Protein AF-A0A1E5A269-F1 (afdb_monomer_lite)

pLDDT: mean 88.71, std 6.33, range [57.53, 96.75]

Sequence (134 aa):
MNDFEILENQARDLFKSLPELEFKTIAVFTLIIGWLLTAEQAQNFIRDNSGISISGTVLMLALLAIFQSLFLKAHYKRLTAVRIALEELAEANGRSVEIARTYELNCFLPIAYACINVLFCIAIVALVVLIGNG

Foldseek 3Di:
DDVLVVLLVVLVVLLVCPVVVLVVLLVVLVVLLVCLVPPPVNLVVLQVVVVCQLVVLVVVLVVVVVVVVVVVVVSVVVSVVSLVVSLVVCVVVVHDNVSSVVSDDDPVVVVVSVVSSVVSSVSSSVSSNVSNVD

Structure (mmCIF, N/CA/C/O backbone):
data_AF-A0A1E5A269-F1
#
_entry.id   AF-A0A1E5A269-F1
#
loop_
_atom_site.group_PDB
_atom_site.id
_atom_site.type_symbol
_atom_site.label_atom_id
_atom_site.label_alt_id
_atom_site.label_comp_id
_atom_site.label_asym_id
_atom_site.label_entity_id
_atom_site.label_seq_id
_atom_site.pdbx_PDB_ins_code
_atom_site.Cartn_x
_atom_site.Cartn_y
_atom_site.Cartn_z
_atom_site.occupancy
_atom_site.B_iso_or_equiv
_atom_site.auth_seq_id
_atom_site.auth_comp_id
_atom_site.auth_asym_id
_atom_site.auth_atom_id
_atom_site.pdbx_PDB_model_num
ATOM 1 N N . MET A 1 1 ? -29.730 5.988 19.414 1.00 57.53 1 MET A N 1
ATOM 2 C CA . MET A 1 1 ? -28.546 5.207 19.005 1.00 57.53 1 MET A CA 1
ATOM 3 C C . MET A 1 1 ? -27.580 5.265 20.165 1.00 57.53 1 MET A C 1
ATOM 5 O O . MET A 1 1 ? -27.375 6.360 20.670 1.00 57.53 1 MET A O 1
ATOM 9 N N . ASN A 1 2 ? -27.121 4.121 20.666 1.00 84.19 2 ASN A N 1
ATOM 10 C CA . ASN A 1 2 ? -26.229 4.074 21.827 1.00 84.19 2 ASN A CA 1
ATOM 11 C C . ASN A 1 2 ? -24.815 4.488 21.372 1.00 84.19 2 ASN A C 1
ATOM 13 O O . ASN A 1 2 ? -24.384 4.029 20.316 1.00 84.19 2 ASN A O 1
ATOM 17 N N . ASP A 1 3 ? -24.096 5.334 22.118 1.00 85.44 3 ASP A N 1
ATOM 18 C CA . ASP A 1 3 ? -22.744 5.808 21.752 1.00 85.44 3 ASP A CA 1
ATOM 19 C C . ASP A 1 3 ? -21.777 4.648 21.457 1.00 85.44 3 ASP A C 1
ATOM 21 O O . ASP A 1 3 ? -20.903 4.743 20.593 1.00 85.44 3 ASP A O 1
ATOM 25 N N . PHE A 1 4 ? -22.019 3.500 22.096 1.00 86.38 4 PHE A N 1
ATOM 26 C CA . PHE A 1 4 ? -21.353 2.234 21.808 1.00 86.38 4 PHE A CA 1
ATOM 27 C C . PHE A 1 4 ? -21.500 1.790 20.344 1.00 86.38 4 PHE A C 1
ATOM 29 O O . PHE A 1 4 ? -20.514 1.447 19.700 1.00 86.38 4 PHE A O 1
ATOM 36 N N . GLU A 1 5 ? -22.719 1.803 19.798 1.00 87.06 5 GLU A N 1
ATOM 37 C CA . GLU A 1 5 ? -23.000 1.359 18.423 1.00 87.06 5 GLU A CA 1
ATOM 38 C C . GLU A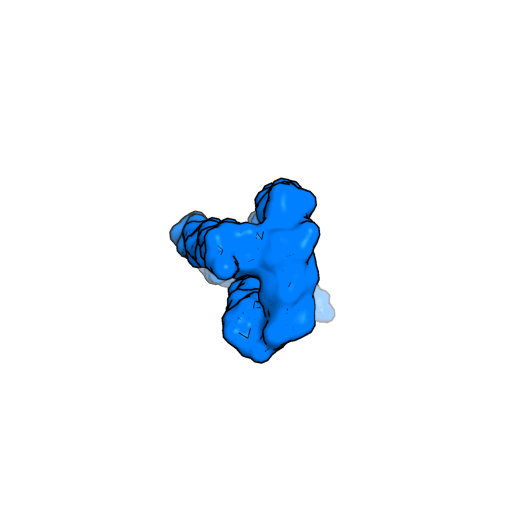 1 5 ? -22.348 2.287 17.394 1.00 87.06 5 GLU A C 1
ATOM 40 O O . GLU A 1 5 ? -21.913 1.841 16.333 1.00 87.06 5 GLU A O 1
ATOM 45 N N . ILE A 1 6 ? -22.260 3.585 17.705 1.00 89.12 6 ILE A N 1
ATOM 46 C CA . ILE A 1 6 ? -21.586 4.567 16.849 1.00 89.12 6 ILE A CA 1
ATOM 47 C C . ILE A 1 6 ? -20.093 4.244 16.768 1.00 89.12 6 ILE A C 1
ATOM 49 O O . ILE A 1 6 ? -19.550 4.144 15.667 1.00 89.12 6 ILE A O 1
ATOM 53 N N . LEU A 1 7 ? -19.441 4.054 17.917 1.00 88.56 7 LEU A N 1
ATOM 54 C CA . LEU A 1 7 ? -18.014 3.730 17.984 1.00 88.56 7 LEU A CA 1
ATOM 55 C C . LEU A 1 7 ? -17.702 2.364 17.369 1.00 88.56 7 LEU A C 1
ATOM 57 O O . LEU A 1 7 ? -16.711 2.230 16.653 1.00 88.56 7 LEU A O 1
ATOM 61 N N . GLU A 1 8 ? -18.560 1.367 17.584 1.00 89.62 8 GLU A N 1
ATOM 62 C CA . GLU A 1 8 ? -18.393 0.042 16.991 1.00 89.62 8 GLU A CA 1
ATOM 63 C C . GLU A 1 8 ? -18.476 0.097 15.457 1.00 89.62 8 GLU A C 1
ATOM 65 O O . GLU A 1 8 ? -17.623 -0.468 14.770 1.00 89.62 8 GLU A O 1
ATOM 70 N N . ASN A 1 9 ? -19.457 0.820 14.906 1.00 91.44 9 ASN A N 1
ATOM 71 C CA . ASN A 1 9 ? -19.570 1.006 13.459 1.00 91.44 9 ASN A CA 1
ATOM 72 C C . ASN A 1 9 ? -18.348 1.743 12.891 1.00 91.44 9 ASN A C 1
ATOM 74 O O . ASN A 1 9 ? -17.791 1.315 11.881 1.00 91.44 9 ASN A O 1
ATOM 78 N N . GLN A 1 10 ? -17.859 2.783 13.574 1.00 91.00 10 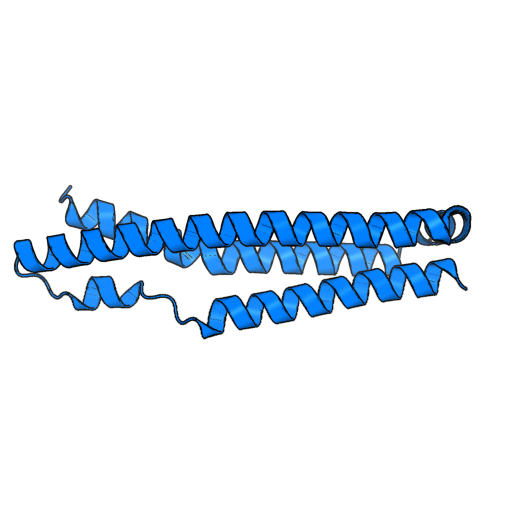GLN A N 1
ATOM 79 C CA . GLN A 1 10 ? -16.641 3.486 13.161 1.00 91.00 10 GLN A CA 1
ATOM 80 C C . GLN A 1 10 ? -15.402 2.579 13.180 1.00 91.00 10 GLN A C 1
ATOM 82 O O . GLN A 1 10 ? -14.612 2.606 12.234 1.00 91.00 10 GLN A O 1
ATOM 87 N N . ALA A 1 11 ? -15.224 1.767 14.227 1.00 89.12 11 ALA A N 1
ATOM 88 C CA . ALA A 1 11 ? -14.118 0.813 14.320 1.00 89.12 11 ALA A CA 1
ATOM 89 C C . ALA A 1 11 ? -14.177 -0.211 13.180 1.00 89.12 11 ALA A C 1
ATOM 91 O O . ALA A 1 11 ? -13.169 -0.487 12.527 1.00 89.12 11 ALA A O 1
ATOM 92 N N . ARG A 1 12 ? -15.377 -0.722 12.892 1.00 90.69 12 ARG A N 1
ATOM 93 C CA . ARG A 1 12 ? -15.634 -1.684 11.820 1.00 90.69 12 ARG A CA 1
ATOM 94 C C . ARG A 1 12 ? -15.317 -1.122 10.440 1.00 90.69 12 ARG A C 1
ATOM 96 O O . ARG A 1 12 ? -14.663 -1.807 9.654 1.00 90.69 12 ARG A O 1
ATOM 103 N N . ASP A 1 13 ? -15.739 0.103 10.151 1.00 90.38 13 ASP A N 1
ATOM 104 C CA . ASP A 1 13 ? -15.485 0.756 8.864 1.00 90.38 13 ASP A CA 1
ATOM 105 C C . ASP A 1 13 ? -13.987 1.041 8.667 1.00 90.38 13 ASP A C 1
ATOM 107 O O . ASP A 1 13 ? -13.417 0.782 7.601 1.00 90.38 13 ASP A O 1
ATOM 111 N N . LEU A 1 14 ? -13.305 1.500 9.721 1.00 87.50 14 LEU A N 1
ATOM 112 C CA . LEU A 1 14 ? -11.853 1.695 9.704 1.00 87.50 14 LEU A CA 1
ATOM 113 C C . LEU A 1 14 ? -11.095 0.369 9.542 1.00 87.50 14 LEU A C 1
ATOM 115 O O . LEU A 1 14 ? -10.118 0.307 8.800 1.00 87.50 14 LEU A O 1
ATOM 119 N N . PHE A 1 15 ? -11.543 -0.706 10.185 1.00 86.69 15 PHE A N 1
ATOM 120 C CA . PHE A 1 15 ? -10.904 -2.014 10.058 1.00 86.69 15 PHE A CA 1
ATOM 121 C C . PHE A 1 15 ? -11.089 -2.610 8.652 1.00 86.69 15 PHE A C 1
ATOM 123 O O . PHE A 1 15 ? -10.132 -3.094 8.050 1.00 86.69 15 PHE A O 1
ATOM 130 N N . LYS A 1 16 ? -12.299 -2.519 8.082 1.00 86.75 16 LYS A N 1
ATOM 131 C CA . LYS A 1 16 ? -12.616 -3.050 6.743 1.00 86.75 16 LYS A CA 1
ATOM 132 C C . LYS A 1 16 ? -11.985 -2.272 5.591 1.00 86.75 16 LYS A C 1
ATOM 134 O O . LYS A 1 16 ? -11.708 -2.863 4.552 1.00 86.75 16 LYS A O 1
ATOM 139 N N . SER A 1 17 ? -11.761 -0.972 5.755 1.00 84.56 17 SER A N 1
ATOM 140 C CA . SER A 1 17 ? -11.154 -0.140 4.707 1.00 84.56 17 SER A CA 1
ATOM 141 C C . SER A 1 17 ? -9.663 -0.426 4.495 1.00 84.56 17 SER A C 1
ATOM 143 O O . SER A 1 17 ? -9.130 -0.122 3.430 1.00 84.56 17 SER A O 1
ATOM 145 N N . LEU A 1 18 ? -8.987 -1.049 5.465 1.00 78.44 18 LEU A N 1
ATOM 146 C CA . LEU A 1 18 ? -7.540 -1.259 5.431 1.00 78.44 18 LEU A CA 1
ATOM 147 C C . LEU A 1 18 ? -7.098 -2.236 4.319 1.00 78.44 18 LEU A C 1
ATOM 149 O O . LEU A 1 18 ? -6.257 -1.842 3.511 1.00 78.44 18 LEU A O 1
ATOM 153 N N . PRO A 1 19 ? -7.697 -3.437 4.164 1.00 76.38 19 PRO A N 1
ATOM 154 C CA . PRO A 1 19 ? -7.445 -4.280 2.995 1.00 76.38 19 PRO A CA 1
ATOM 155 C C . PRO A 1 19 ? -7.807 -3.592 1.675 1.00 76.38 19 PRO A C 1
ATOM 157 O O . PRO A 1 19 ? -7.089 -3.735 0.692 1.00 76.38 19 PRO A O 1
ATOM 160 N N . GLU A 1 20 ? -8.908 -2.838 1.633 1.00 78.44 20 GLU A N 1
ATOM 161 C CA . GLU A 1 20 ? -9.384 -2.193 0.404 1.00 78.44 20 GLU A CA 1
ATOM 162 C C . GLU A 1 20 ? -8.382 -1.157 -0.131 1.00 78.44 20 GLU A C 1
ATOM 164 O O . GLU A 1 20 ? -8.142 -1.078 -1.337 1.00 78.44 20 GLU A O 1
ATOM 169 N N . LEU A 1 21 ? -7.761 -0.388 0.765 1.00 72.75 21 LEU A N 1
ATOM 170 C CA . LEU A 1 21 ? -6.702 0.568 0.441 1.00 72.75 21 LEU A CA 1
ATOM 171 C C . LEU A 1 21 ? -5.457 -0.112 -0.147 1.00 72.75 21 LEU A C 1
ATOM 173 O O . LEU A 1 21 ? -4.914 0.347 -1.156 1.00 72.75 21 LEU A O 1
ATOM 177 N N . GLU A 1 22 ? -5.036 -1.226 0.445 1.00 76.69 22 GLU A N 1
ATOM 178 C CA . GLU A 1 22 ? -3.869 -1.981 -0.018 1.00 76.69 22 GLU A CA 1
ATOM 179 C C . GLU A 1 22 ? -4.141 -2.684 -1.356 1.00 76.69 22 GLU A C 1
ATOM 181 O O . GLU A 1 22 ? -3.340 -2.596 -2.289 1.00 76.69 22 GLU A O 1
ATOM 186 N N . PHE A 1 23 ? -5.321 -3.290 -1.522 1.00 81.62 23 PHE A N 1
ATOM 187 C CA . PHE A 1 23 ? -5.722 -3.919 -2.784 1.00 81.62 23 PHE A CA 1
ATOM 188 C C . PHE A 1 23 ? -5.815 -2.921 -3.941 1.00 81.62 23 PHE A C 1
ATOM 190 O O . PHE A 1 23 ? -5.410 -3.249 -5.058 1.00 81.62 23 PHE A O 1
ATOM 197 N N . LYS A 1 24 ? -6.301 -1.695 -3.699 1.00 85.62 24 LYS A N 1
ATOM 198 C CA . LYS A 1 24 ? -6.333 -0.638 -4.724 1.00 85.62 24 LYS A CA 1
ATOM 199 C C . LYS A 1 24 ? -4.934 -0.309 -5.239 1.00 85.62 24 LYS A C 1
ATOM 201 O O . LYS A 1 24 ? -4.751 -0.176 -6.446 1.00 85.62 24 LYS A O 1
ATOM 206 N N . THR A 1 25 ? -3.951 -0.232 -4.346 1.00 87.31 25 THR A N 1
ATOM 207 C CA . THR A 1 25 ? -2.550 0.017 -4.717 1.00 87.31 25 THR A CA 1
ATOM 208 C C . THR A 1 25 ? -2.013 -1.093 -5.619 1.00 87.31 25 THR A C 1
ATOM 210 O O . THR A 1 25 ? -1.505 -0.818 -6.707 1.00 87.31 25 THR A O 1
ATOM 213 N N . ILE A 1 26 ? -2.185 -2.351 -5.209 1.00 89.06 26 ILE A N 1
ATOM 214 C CA . ILE A 1 26 ? -1.722 -3.519 -5.971 1.00 89.06 26 ILE A CA 1
ATOM 215 C C . ILE A 1 26 ? -2.393 -3.585 -7.351 1.00 89.06 26 ILE A C 1
ATOM 217 O O . ILE A 1 26 ? -1.735 -3.868 -8.356 1.00 89.06 26 ILE A O 1
ATOM 221 N N . ALA A 1 27 ? -3.693 -3.286 -7.425 1.00 91.19 27 ALA A N 1
ATOM 222 C CA . ALA A 1 27 ? -4.428 -3.247 -8.685 1.00 91.19 27 ALA A CA 1
ATOM 223 C C . ALA A 1 27 ? -3.856 -2.188 -9.640 1.00 91.19 27 ALA A C 1
ATOM 225 O O . ALA A 1 27 ? -3.616 -2.482 -10.811 1.00 91.19 27 ALA A O 1
ATOM 226 N N . VAL A 1 28 ? -3.563 -0.984 -9.138 1.00 92.44 28 VAL A N 1
ATOM 227 C CA . VAL A 1 28 ? -2.929 0.082 -9.929 1.00 92.44 28 VAL A CA 1
ATOM 228 C C . VAL A 1 28 ? -1.549 -0.348 -10.429 1.00 92.44 28 VAL A C 1
ATOM 230 O O . VAL A 1 28 ? -1.260 -0.189 -11.613 1.00 92.44 28 VAL A O 1
ATOM 233 N N . PHE A 1 29 ? -0.712 -0.950 -9.580 1.00 94.56 29 PHE A N 1
ATOM 234 C CA . PHE A 1 29 ? 0.600 -1.449 -10.007 1.00 94.56 29 PHE A CA 1
ATOM 235 C C . PHE A 1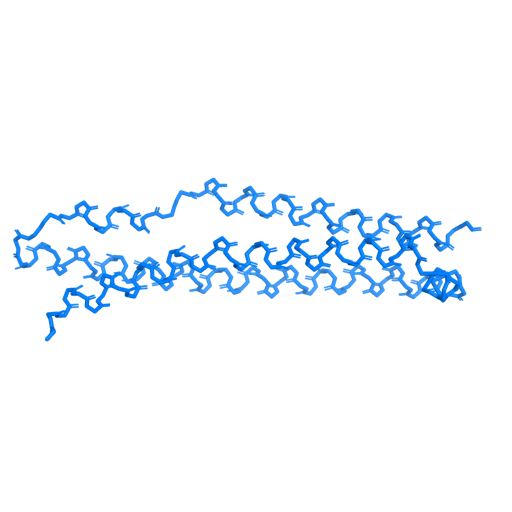 29 ? 0.505 -2.540 -11.072 1.00 94.56 29 PHE A C 1
ATOM 237 O O . PHE A 1 29 ? 1.267 -2.523 -12.037 1.00 94.56 29 PHE A O 1
ATOM 244 N N . THR A 1 30 ? -0.460 -3.448 -10.945 1.00 94.75 30 THR A N 1
ATOM 245 C CA . THR A 1 30 ? -0.709 -4.490 -11.949 1.00 94.75 30 THR A CA 1
ATOM 246 C C . THR A 1 30 ? -1.093 -3.880 -13.299 1.00 94.75 30 THR A C 1
ATOM 248 O O . THR A 1 30 ? -0.587 -4.310 -14.335 1.00 94.75 30 THR A O 1
ATOM 251 N N . LEU A 1 31 ? -1.932 -2.838 -13.298 1.00 95.88 31 LEU A N 1
ATOM 252 C CA . LEU A 1 31 ? -2.301 -2.111 -14.515 1.00 95.88 31 LEU A CA 1
ATOM 253 C C . LEU A 1 31 ? -1.106 -1.388 -15.143 1.00 95.88 31 LEU A C 1
ATOM 255 O O . LEU A 1 31 ? -0.948 -1.442 -16.359 1.00 95.88 31 LEU A O 1
ATOM 259 N N . ILE A 1 32 ? -0.250 -0.755 -14.334 1.00 95.06 32 ILE A N 1
ATOM 260 C CA . ILE A 1 32 ? 0.979 -0.106 -14.817 1.00 95.06 32 ILE A CA 1
ATOM 261 C C . ILE A 1 32 ? 1.893 -1.136 -15.485 1.00 95.06 32 ILE A C 1
ATOM 263 O O . ILE A 1 32 ? 2.358 -0.902 -16.597 1.00 95.06 32 ILE A O 1
ATOM 267 N N . ILE A 1 33 ? 2.114 -2.288 -14.846 1.00 95.69 33 ILE A N 1
ATOM 268 C CA . ILE A 1 33 ? 2.912 -3.380 -15.417 1.00 95.69 33 ILE A CA 1
ATOM 269 C C . ILE A 1 33 ? 2.313 -3.849 -16.745 1.00 95.69 33 ILE A C 1
ATOM 271 O O . ILE A 1 33 ? 3.031 -3.935 -17.738 1.00 95.69 33 ILE A O 1
ATOM 275 N N . GLY A 1 34 ? 1.003 -4.111 -16.785 1.00 95.56 34 GLY A N 1
ATOM 276 C CA . GLY A 1 34 ? 0.314 -4.507 -18.013 1.00 95.56 34 GLY A CA 1
ATOM 277 C C . GLY A 1 34 ? 0.502 -3.480 -19.129 1.00 95.56 34 GLY A C 1
ATOM 278 O O . GLY A 1 34 ? 0.897 -3.839 -20.233 1.00 95.56 34 GLY A O 1
ATOM 279 N N . TRP A 1 35 ? 0.315 -2.196 -18.820 1.00 96.06 35 TRP A N 1
ATOM 280 C CA . TRP A 1 35 ? 0.495 -1.105 -19.774 1.00 96.06 35 TRP A CA 1
ATOM 281 C C . TRP A 1 35 ? 1.929 -1.022 -20.309 1.00 96.06 35 TRP A C 1
ATOM 283 O O . TRP A 1 35 ? 2.114 -0.945 -21.523 1.00 96.06 35 TRP A O 1
ATOM 293 N N . LEU A 1 36 ? 2.939 -1.119 -19.438 1.00 95.25 36 LEU A N 1
ATOM 294 C CA . LEU A 1 36 ? 4.351 -1.134 -19.836 1.00 95.25 36 LEU A CA 1
ATOM 295 C C . LEU A 1 36 ? 4.685 -2.317 -20.755 1.00 95.25 36 LEU A C 1
ATOM 297 O O . LEU A 1 36 ? 5.499 -2.175 -21.665 1.00 95.25 36 LEU A O 1
ATOM 301 N N . LEU A 1 37 ? 4.057 -3.476 -20.542 1.00 94.38 37 LEU A N 1
ATOM 302 C CA . LEU A 1 37 ? 4.297 -4.684 -21.332 1.00 94.38 37 LEU A CA 1
ATOM 303 C C . LEU A 1 37 ? 3.594 -4.677 -22.695 1.00 94.38 37 LEU A C 1
ATOM 305 O O . LEU A 1 37 ? 4.122 -5.259 -23.639 1.00 94.38 37 LEU A O 1
ATOM 309 N N . THR A 1 38 ? 2.420 -4.051 -22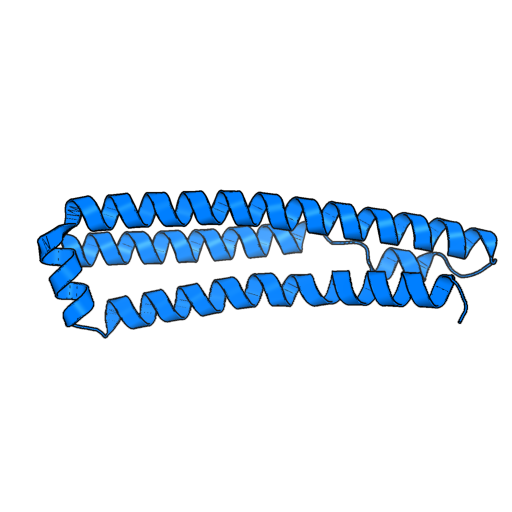.813 1.00 94.38 38 THR A N 1
ATOM 310 C CA . THR A 1 38 ? 1.585 -4.172 -24.022 1.00 94.38 38 THR A CA 1
ATOM 311 C C . THR A 1 38 ? 1.544 -2.925 -24.897 1.00 94.38 38 THR A C 1
ATOM 313 O O . THR A 1 38 ? 1.190 -3.023 -26.068 1.00 94.38 38 THR A O 1
ATOM 316 N N . ALA A 1 39 ? 1.829 -1.739 -24.356 1.00 95.81 39 ALA A N 1
ATOM 317 C CA . ALA A 1 39 ? 1.676 -0.490 -25.096 1.00 95.81 39 ALA A CA 1
ATOM 318 C C . ALA A 1 39 ? 2.986 -0.079 -25.789 1.00 95.81 39 ALA A C 1
ATOM 320 O O . ALA A 1 39 ? 3.865 0.517 -25.168 1.00 95.81 39 ALA A O 1
ATOM 321 N N . GLU A 1 40 ? 3.088 -0.317 -27.101 1.00 94.81 40 GLU A N 1
ATOM 322 C CA . GLU A 1 40 ? 4.265 0.061 -27.908 1.00 94.81 40 GLU A CA 1
ATOM 323 C C . GLU A 1 40 ? 4.614 1.551 -27.794 1.00 94.81 40 GLU A C 1
ATOM 325 O O . GLU A 1 40 ? 5.781 1.919 -27.691 1.00 94.81 40 GLU A O 1
ATOM 330 N N . GLN A 1 41 ? 3.603 2.424 -27.747 1.00 94.19 41 GLN A N 1
ATOM 331 C CA . GLN A 1 41 ? 3.804 3.868 -27.588 1.00 94.19 41 GLN A CA 1
ATOM 332 C C . GLN A 1 41 ? 4.522 4.211 -26.275 1.00 94.19 41 GLN A C 1
ATOM 334 O O . GLN A 1 41 ? 5.402 5.069 -26.262 1.00 94.19 41 GLN A O 1
ATOM 339 N N . ALA A 1 42 ? 4.171 3.527 -25.180 1.00 91.19 42 ALA A N 1
ATOM 340 C CA . ALA A 1 42 ? 4.811 3.724 -23.883 1.00 91.19 42 ALA A CA 1
ATOM 341 C C . ALA A 1 42 ? 6.260 3.227 -23.907 1.00 91.19 42 ALA A C 1
ATOM 343 O O . ALA A 1 42 ? 7.157 3.899 -23.403 1.00 91.19 42 ALA A O 1
ATOM 344 N N . GLN A 1 43 ? 6.492 2.076 -24.540 1.00 95.19 43 GLN A N 1
ATOM 345 C CA . GLN A 1 43 ? 7.827 1.498 -24.661 1.00 95.19 43 GLN A CA 1
ATOM 346 C C . GLN A 1 43 ? 8.761 2.386 -25.483 1.00 95.19 43 GLN A C 1
ATOM 348 O O . GLN A 1 43 ? 9.878 2.662 -25.051 1.00 95.19 43 GLN A O 1
ATOM 353 N N . ASN A 1 44 ? 8.288 2.891 -26.624 1.00 95.62 44 ASN A N 1
ATOM 354 C CA . ASN A 1 44 ? 9.059 3.803 -27.467 1.00 95.62 44 ASN A CA 1
ATOM 355 C C . ASN A 1 44 ? 9.371 5.112 -26.733 1.00 95.62 44 ASN A C 1
ATOM 357 O O . ASN A 1 44 ? 10.519 5.544 -26.722 1.00 95.62 44 ASN A O 1
ATOM 361 N N . PHE A 1 45 ? 8.396 5.689 -26.021 1.00 93.81 45 PHE A N 1
ATOM 362 C CA . PHE A 1 45 ? 8.638 6.878 -25.201 1.00 93.81 45 PHE A CA 1
ATOM 363 C C . PHE A 1 45 ? 9.736 6.652 -24.151 1.00 93.81 45 PHE A C 1
ATOM 365 O O . PHE A 1 45 ? 10.607 7.507 -23.975 1.00 93.81 45 PHE A O 1
ATOM 372 N N . ILE A 1 46 ? 9.706 5.506 -23.462 1.00 95.19 46 ILE A N 1
ATOM 373 C CA . ILE A 1 46 ? 10.707 5.155 -22.447 1.00 95.19 46 ILE A CA 1
ATOM 374 C C . ILE A 1 46 ? 12.081 4.955 -23.085 1.00 95.19 46 ILE A C 1
ATOM 376 O O . ILE A 1 46 ? 13.058 5.445 -22.529 1.00 95.19 46 ILE A O 1
ATOM 380 N N . ARG A 1 47 ? 12.174 4.283 -24.237 1.00 94.94 47 ARG A N 1
ATOM 381 C CA . ARG A 1 47 ? 13.434 4.117 -24.984 1.00 94.94 47 ARG A CA 1
ATOM 382 C C . ARG A 1 47 ? 14.060 5.455 -25.345 1.00 94.94 47 ARG A C 1
ATOM 384 O O . ARG A 1 47 ? 15.225 5.691 -25.035 1.00 94.94 47 ARG A O 1
ATOM 391 N N . ASP A 1 48 ? 13.258 6.353 -25.907 1.00 96.44 48 ASP A N 1
ATOM 392 C CA . ASP A 1 48 ? 13.712 7.674 -26.343 1.00 96.44 48 ASP A CA 1
ATOM 393 C C . ASP A 1 48 ? 14.118 8.575 -25.160 1.00 96.44 48 ASP A C 1
ATOM 395 O O . ASP A 1 48 ? 14.892 9.517 -25.325 1.00 96.44 48 ASP A O 1
ATOM 399 N N . ASN A 1 49 ? 13.621 8.287 -23.948 1.00 95.56 49 ASN A N 1
ATOM 400 C CA . ASN A 1 49 ? 13.809 9.105 -22.745 1.00 95.56 49 ASN A CA 1
ATOM 401 C C . ASN A 1 49 ? 14.289 8.286 -21.535 1.00 95.56 49 ASN A C 1
ATOM 403 O O . ASN A 1 49 ? 13.873 8.548 -20.400 1.00 95.56 49 ASN A O 1
ATOM 407 N N . SER A 1 50 ? 15.139 7.281 -21.746 1.00 91.00 50 SER A N 1
ATOM 408 C CA . SER A 1 50 ? 15.425 6.230 -20.754 1.00 91.00 50 SER A CA 1
ATOM 409 C C . SER A 1 50 ? 15.915 6.761 -19.404 1.00 91.00 50 SER A C 1
ATOM 411 O O . SER A 1 50 ? 15.344 6.429 -18.363 1.00 91.00 50 SER A O 1
ATOM 413 N N . GLY A 1 51 ? 16.901 7.662 -19.397 1.00 89.62 51 GLY A N 1
ATOM 414 C CA . GLY A 1 51 ? 17.447 8.235 -18.160 1.00 89.62 51 GLY A CA 1
ATOM 415 C C . GLY A 1 51 ? 16.417 9.017 -17.333 1.00 89.62 51 GLY A C 1
ATOM 416 O O . GLY A 1 51 ? 16.358 8.874 -16.106 1.00 89.62 51 GLY A O 1
ATOM 417 N N . ILE A 1 52 ? 15.567 9.806 -18.000 1.00 94.12 52 ILE A N 1
ATOM 418 C CA . ILE A 1 52 ? 14.498 10.580 -17.350 1.00 94.12 52 ILE A CA 1
ATOM 419 C C . ILE A 1 52 ? 13.392 9.639 -16.867 1.00 94.12 52 ILE A C 1
ATOM 421 O O . ILE A 1 52 ? 12.908 9.792 -15.748 1.00 94.12 52 ILE A O 1
ATOM 425 N N . SER A 1 53 ? 13.031 8.639 -17.670 1.00 93.69 53 SER A N 1
ATOM 426 C CA . SER A 1 53 ? 11.971 7.676 -17.356 1.00 93.69 53 SER A CA 1
ATOM 427 C C . SER A 1 53 ? 12.321 6.823 -16.139 1.00 93.69 53 SER A C 1
ATOM 429 O O . SER A 1 53 ? 11.492 6.671 -15.242 1.00 93.69 53 SER A O 1
ATOM 431 N N . ILE A 1 54 ? 13.561 6.329 -16.047 1.00 92.88 54 ILE A N 1
ATOM 432 C CA . ILE A 1 54 ? 14.048 5.584 -14.876 1.00 92.88 54 ILE A CA 1
ATOM 433 C C . ILE A 1 54 ? 14.027 6.483 -13.635 1.00 92.88 54 ILE A C 1
ATOM 435 O O . ILE A 1 54 ? 13.401 6.139 -12.632 1.00 92.88 54 ILE A O 1
ATOM 439 N N . SER A 1 55 ? 14.661 7.658 -13.712 1.00 94.69 55 SER A N 1
ATOM 440 C CA . SER A 1 55 ? 14.771 8.577 -12.569 1.00 94.69 55 SER A CA 1
ATOM 441 C C . SER A 1 55 ? 13.398 9.056 -12.084 1.00 94.69 55 SER A C 1
ATOM 443 O O . SER A 1 55 ? 13.127 9.064 -10.884 1.00 94.69 55 SER A O 1
ATOM 445 N N . GLY A 1 56 ? 12.506 9.399 -13.016 1.00 94.69 56 GLY A N 1
ATOM 446 C CA . GLY A 1 56 ? 11.136 9.816 -12.733 1.00 94.69 56 GLY A CA 1
ATOM 447 C C . GLY A 1 56 ? 10.300 8.703 -12.107 1.00 94.69 56 GLY A C 1
ATOM 448 O O . GLY A 1 56 ? 9.583 8.954 -11.141 1.00 94.69 56 GLY A O 1
ATOM 449 N N . THR A 1 57 ? 10.442 7.465 -12.589 1.00 95.06 57 THR A N 1
ATOM 450 C CA . THR A 1 57 ? 9.752 6.299 -12.016 1.00 95.06 57 THR A CA 1
ATOM 451 C C . THR A 1 57 ? 10.196 6.054 -10.576 1.00 95.06 57 THR A C 1
ATOM 453 O O . THR A 1 57 ? 9.355 5.928 -9.687 1.00 95.06 57 THR A O 1
ATOM 456 N N . VAL A 1 58 ? 11.509 6.046 -10.318 1.00 94.44 58 VAL A N 1
ATOM 457 C CA . VAL A 1 58 ? 12.056 5.858 -8.965 1.00 94.44 58 VAL A CA 1
ATOM 458 C C . VAL A 1 58 ? 11.568 6.960 -8.023 1.00 94.44 58 VAL A C 1
ATOM 460 O O . VAL A 1 58 ? 11.100 6.661 -6.924 1.00 94.44 58 VAL A O 1
ATOM 463 N N . LEU A 1 59 ? 11.621 8.225 -8.456 1.00 96.00 59 LEU A N 1
ATOM 464 C CA . LEU A 1 59 ? 11.160 9.357 -7.653 1.00 96.00 59 LEU A CA 1
ATOM 465 C C . LEU A 1 59 ? 9.661 9.261 -7.336 1.00 96.00 59 LEU A C 1
ATOM 467 O O . LEU A 1 59 ? 9.271 9.438 -6.183 1.00 96.00 59 LEU A O 1
ATOM 471 N N . MET A 1 60 ? 8.822 8.951 -8.328 1.00 94.44 60 MET A N 1
ATOM 472 C CA . MET A 1 60 ? 7.375 8.828 -8.133 1.00 94.44 60 MET A CA 1
ATOM 473 C C . MET A 1 60 ? 7.013 7.695 -7.173 1.00 94.44 60 MET A C 1
ATOM 475 O O . MET A 1 60 ? 6.176 7.888 -6.291 1.00 94.44 60 MET A O 1
ATOM 479 N N . LEU A 1 61 ? 7.664 6.536 -7.290 1.00 93.81 61 LEU A N 1
ATOM 480 C CA . LEU A 1 61 ? 7.435 5.417 -6.375 1.00 93.81 61 LEU A CA 1
ATOM 481 C C . LEU A 1 61 ? 7.928 5.730 -4.954 1.00 93.81 61 LEU A C 1
ATOM 483 O O . LEU A 1 61 ? 7.262 5.364 -3.987 1.00 93.81 61 LEU A O 1
ATOM 487 N N . ALA A 1 62 ? 9.040 6.459 -4.808 1.00 91.19 62 ALA A N 1
ATOM 488 C CA . ALA A 1 62 ? 9.521 6.913 -3.503 1.00 91.19 62 ALA A CA 1
ATOM 489 C C . ALA A 1 62 ? 8.542 7.897 -2.840 1.00 91.19 62 ALA A C 1
ATOM 491 O O . ALA A 1 62 ? 8.218 7.750 -1.660 1.00 91.19 62 ALA A O 1
ATOM 492 N N . LEU A 1 63 ? 8.021 8.868 -3.598 1.00 93.00 63 LEU A N 1
ATOM 493 C CA . LEU A 1 63 ? 6.997 9.794 -3.109 1.00 93.00 63 LEU A CA 1
ATOM 494 C C . LEU A 1 63 ? 5.722 9.047 -2.706 1.00 93.00 63 LEU A C 1
ATOM 496 O O . LEU A 1 63 ? 5.199 9.283 -1.617 1.00 93.00 63 LEU A O 1
ATOM 500 N N . LEU A 1 64 ? 5.257 8.111 -3.537 1.00 89.75 64 LEU A N 1
ATOM 501 C CA . LEU A 1 64 ? 4.103 7.268 -3.230 1.00 89.75 64 LEU A CA 1
ATOM 502 C C . LEU A 1 64 ? 4.303 6.492 -1.922 1.00 89.75 64 LEU A C 1
ATOM 504 O O . LEU A 1 64 ? 3.416 6.511 -1.072 1.00 89.75 64 LEU A O 1
ATOM 508 N N . ALA A 1 65 ? 5.472 5.878 -1.723 1.00 87.50 65 ALA A N 1
ATOM 509 C CA . ALA A 1 65 ? 5.791 5.147 -0.499 1.00 87.50 65 ALA A CA 1
ATOM 510 C C . ALA A 1 65 ? 5.740 6.050 0.748 1.00 87.50 65 ALA A C 1
ATOM 512 O O . ALA A 1 65 ? 5.187 5.656 1.779 1.00 87.50 65 ALA A O 1
ATOM 513 N N . ILE A 1 66 ? 6.247 7.286 0.654 1.00 88.81 66 ILE A N 1
ATOM 514 C CA . ILE A 1 66 ? 6.156 8.269 1.744 1.00 88.81 66 ILE A CA 1
ATOM 515 C C . ILE A 1 66 ? 4.689 8.592 2.041 1.00 88.81 66 ILE A C 1
ATOM 517 O O . ILE A 1 66 ? 4.262 8.474 3.192 1.00 88.81 66 ILE A O 1
ATOM 521 N N . PHE A 1 67 ? 3.897 8.945 1.025 1.00 89.06 67 PHE A N 1
ATOM 522 C CA . PHE A 1 67 ? 2.481 9.271 1.209 1.00 89.06 67 PHE A CA 1
ATOM 523 C C . PHE A 1 67 ? 1.684 8.102 1.795 1.00 89.06 67 PHE A C 1
ATOM 525 O O . PHE A 1 67 ? 0.917 8.301 2.739 1.00 89.06 67 PHE A O 1
ATOM 532 N N . GLN A 1 68 ? 1.906 6.882 1.305 1.00 84.75 68 GLN A N 1
ATOM 533 C CA . GLN A 1 68 ? 1.275 5.678 1.839 1.00 84.75 68 GLN A CA 1
ATOM 534 C C . GLN A 1 68 ? 1.655 5.436 3.296 1.00 84.75 68 GLN A C 1
ATOM 536 O O . GLN A 1 68 ? 0.775 5.178 4.112 1.00 84.75 68 GLN A O 1
ATOM 541 N N . SER A 1 69 ? 2.933 5.589 3.658 1.00 83.62 69 SER A N 1
ATOM 542 C CA . SER A 1 69 ? 3.379 5.410 5.044 1.00 83.62 69 SER A CA 1
ATOM 543 C C . SER A 1 69 ? 2.706 6.398 6.007 1.00 83.62 69 SER A C 1
ATOM 545 O O . SER A 1 69 ? 2.283 6.014 7.100 1.00 83.62 69 SER A O 1
ATOM 547 N N . LEU A 1 70 ? 2.540 7.659 5.590 1.00 86.75 70 LEU A N 1
ATOM 548 C CA . LEU A 1 70 ? 1.862 8.692 6.373 1.00 86.75 70 LEU A CA 1
ATOM 549 C C . LEU A 1 70 ? 0.367 8.400 6.506 1.00 86.75 70 LEU A C 1
ATOM 551 O O . LEU A 1 70 ? -0.180 8.498 7.606 1.00 86.75 70 LEU A O 1
ATOM 555 N N . PHE A 1 71 ? -0.277 8.016 5.403 1.00 85.62 71 PHE A N 1
ATOM 556 C CA . PHE A 1 71 ? -1.697 7.686 5.383 1.00 85.62 71 PHE A CA 1
ATOM 557 C C . PHE A 1 71 ? -1.997 6.470 6.264 1.00 85.62 71 PHE A C 1
ATOM 559 O O . PHE A 1 71 ? -2.861 6.541 7.138 1.00 85.62 71 PHE A O 1
ATOM 566 N N . LEU A 1 72 ? -1.225 5.391 6.109 1.00 83.75 72 LEU A N 1
ATOM 567 C CA . LEU A 1 72 ? -1.323 4.200 6.946 1.00 83.75 72 LEU A CA 1
ATOM 568 C C . LEU A 1 72 ? -1.133 4.558 8.413 1.00 83.75 72 LEU A C 1
ATOM 570 O O . LEU A 1 72 ? -1.980 4.223 9.234 1.00 83.75 72 LEU A O 1
ATOM 574 N N . LYS A 1 73 ? -0.078 5.303 8.759 1.00 85.12 73 LYS A N 1
ATOM 575 C CA . LYS A 1 73 ? 0.170 5.733 10.141 1.00 85.12 73 LYS A CA 1
ATOM 576 C C . LYS A 1 73 ? -1.012 6.507 10.731 1.00 85.12 73 LYS A C 1
ATOM 578 O O . LYS A 1 73 ? -1.377 6.270 11.883 1.00 85.12 73 LYS A O 1
ATOM 583 N N . ALA A 1 74 ? -1.609 7.422 9.967 1.00 87.69 74 ALA A N 1
ATOM 584 C CA . ALA A 1 74 ? -2.790 8.163 10.398 1.00 87.69 74 ALA A CA 1
ATOM 585 C C . ALA A 1 74 ? -3.995 7.234 10.615 1.00 87.69 74 ALA A C 1
ATOM 587 O O . ALA A 1 74 ? -4.694 7.359 11.622 1.00 87.69 74 ALA A O 1
ATOM 588 N N . HIS A 1 75 ? -4.195 6.271 9.714 1.00 87.25 75 HIS A N 1
ATOM 589 C CA . HIS A 1 75 ? -5.263 5.278 9.796 1.00 87.25 75 HIS A CA 1
ATOM 590 C C . HIS A 1 75 ? -5.112 4.356 11.011 1.00 87.25 75 HIS A C 1
ATOM 592 O O . HIS A 1 75 ? -6.053 4.228 11.791 1.00 87.25 75 HIS A O 1
ATOM 598 N N . TYR A 1 76 ? -3.913 3.805 11.243 1.00 84.88 76 TYR A N 1
ATOM 599 C CA . TYR A 1 76 ? -3.593 3.012 12.437 1.00 84.88 76 TYR A CA 1
ATOM 600 C C . TYR A 1 76 ? -3.858 3.807 13.711 1.00 84.88 76 TYR A C 1
ATOM 602 O O . TYR A 1 76 ? -4.565 3.335 14.594 1.00 84.88 76 TYR A O 1
ATOM 610 N N . LYS A 1 77 ? -3.352 5.045 13.791 1.00 87.69 77 LYS A N 1
ATOM 611 C CA . LYS A 1 77 ? -3.570 5.904 14.960 1.00 87.69 77 LYS A CA 1
ATOM 612 C C . LYS A 1 77 ? -5.062 6.128 15.218 1.00 87.69 77 LYS A C 1
ATOM 614 O O . LYS A 1 77 ? -5.489 6.097 16.370 1.00 87.69 77 LYS A O 1
ATOM 619 N N . ARG A 1 78 ? -5.847 6.344 14.159 1.00 90.06 78 ARG A N 1
ATOM 620 C CA . ARG A 1 78 ? -7.294 6.548 14.260 1.00 90.06 78 ARG A CA 1
ATOM 621 C C . ARG A 1 78 ? -8.013 5.284 14.721 1.00 90.06 78 ARG A C 1
ATOM 623 O O . ARG A 1 78 ? -8.826 5.382 15.633 1.00 90.06 78 ARG A O 1
ATOM 630 N N . LEU A 1 79 ? -7.703 4.120 14.150 1.00 89.38 79 LEU A N 1
ATOM 631 C CA . LEU A 1 79 ? -8.318 2.866 14.580 1.00 89.38 79 LEU A CA 1
ATOM 632 C C . LEU A 1 79 ? -7.968 2.547 16.035 1.00 89.38 79 LEU A C 1
ATOM 634 O O . LEU A 1 79 ? -8.863 2.225 16.806 1.00 89.38 79 LEU A O 1
ATOM 638 N N . THR A 1 80 ? -6.702 2.694 16.432 1.00 89.00 80 THR A N 1
ATOM 639 C CA . THR A 1 80 ? -6.280 2.471 17.820 1.00 89.00 80 THR A CA 1
ATOM 640 C C . THR A 1 80 ? -7.020 3.395 18.785 1.00 89.00 80 THR A C 1
ATOM 642 O O . THR A 1 80 ? -7.496 2.931 19.815 1.00 89.00 80 THR A O 1
ATOM 645 N N . ALA A 1 81 ? -7.177 4.680 18.450 1.00 90.50 81 ALA A N 1
ATOM 646 C CA . ALA A 1 81 ? -7.923 5.617 19.288 1.00 90.50 81 ALA A CA 1
ATOM 647 C C . ALA A 1 81 ? -9.404 5.222 19.434 1.00 90.50 81 ALA A C 1
ATOM 649 O O . ALA A 1 81 ? -9.930 5.226 20.544 1.00 90.50 81 ALA A O 1
ATOM 650 N N . VAL A 1 82 ? -10.064 4.837 18.334 1.00 90.69 82 VAL A N 1
ATOM 651 C CA . VAL A 1 82 ? -11.465 4.381 18.361 1.00 90.69 82 VAL A CA 1
ATOM 652 C C . VAL A 1 82 ? -11.602 3.069 19.138 1.00 90.69 82 VAL A C 1
ATOM 654 O O . VAL A 1 82 ? -12.546 2.915 19.905 1.00 90.69 82 VAL A O 1
ATOM 657 N N . ARG A 1 83 ? -10.647 2.145 18.991 1.00 90.56 83 ARG A N 1
ATOM 658 C CA . ARG A 1 83 ? -10.605 0.884 19.741 1.00 90.56 83 ARG A CA 1
ATOM 659 C C . ARG A 1 83 ? -10.515 1.131 21.247 1.00 90.56 83 ARG A C 1
ATOM 661 O O . ARG A 1 83 ? -11.288 0.535 21.985 1.00 90.56 83 ARG A O 1
ATOM 668 N N . ILE A 1 84 ? -9.602 2.002 21.686 1.00 90.94 84 ILE A N 1
ATOM 669 C CA . ILE A 1 84 ? -9.430 2.347 23.107 1.00 90.94 84 ILE A CA 1
ATOM 670 C C . ILE A 1 84 ? -10.718 2.967 23.656 1.00 90.94 84 ILE A C 1
ATOM 672 O O . ILE A 1 84 ? -11.211 2.533 24.690 1.00 90.94 84 ILE A O 1
ATOM 676 N N . ALA A 1 85 ? -11.321 3.910 22.925 1.00 89.62 85 ALA A N 1
ATOM 677 C CA . ALA A 1 85 ? -12.589 4.511 23.334 1.00 89.62 85 ALA A CA 1
ATOM 678 C C . ALA A 1 85 ? -13.728 3.475 23.423 1.00 89.62 85 ALA A C 1
ATOM 680 O O . ALA A 1 85 ? -14.556 3.538 24.327 1.00 89.62 85 ALA A O 1
ATOM 681 N N . LEU A 1 86 ? -13.774 2.505 22.502 1.00 90.06 86 LEU A N 1
ATOM 682 C CA . LEU A 1 86 ? -14.756 1.419 22.524 1.00 90.06 86 LEU A CA 1
ATOM 683 C C . LEU A 1 86 ? -14.542 0.468 23.713 1.00 90.06 86 LEU A C 1
ATOM 685 O O . LEU A 1 86 ? -15.515 0.002 24.297 1.00 90.06 86 LEU A O 1
ATOM 689 N N . GLU A 1 87 ? -13.286 0.193 24.065 1.00 90.31 87 GLU A N 1
ATOM 690 C CA . GLU A 1 87 ? -12.873 -0.611 25.222 1.00 90.31 87 GLU A CA 1
ATOM 691 C C . GLU A 1 87 ? -13.306 0.057 26.540 1.00 90.31 87 GLU A C 1
ATOM 693 O O . GLU A 1 87 ? -14.046 -0.555 27.310 1.00 90.31 87 GLU A O 1
ATOM 698 N N . GLU A 1 88 ? -12.999 1.344 26.731 1.00 89.94 88 GLU A N 1
ATOM 699 C CA . GLU A 1 88 ? -13.434 2.131 27.899 1.00 89.94 88 GLU A CA 1
ATOM 700 C C . GLU A 1 88 ? -14.967 2.182 28.030 1.00 89.94 88 GLU A C 1
ATOM 702 O O . GLU A 1 88 ? -15.527 2.020 29.118 1.00 89.94 88 GLU A O 1
ATOM 707 N N . LEU A 1 89 ? -15.676 2.368 26.911 1.00 88.38 89 LEU A N 1
ATOM 708 C CA . LEU A 1 89 ? -17.136 2.433 26.908 1.00 88.38 89 LEU A CA 1
ATOM 709 C C . LEU A 1 89 ? -17.782 1.055 27.131 1.00 88.38 89 LEU A C 1
ATOM 711 O O . LEU A 1 89 ? -18.887 0.979 27.673 1.00 88.38 89 LEU A O 1
ATOM 715 N N . ALA A 1 90 ? -17.127 -0.032 26.711 1.00 87.94 90 ALA A N 1
ATOM 716 C CA . ALA A 1 90 ? -17.572 -1.393 26.993 1.00 87.94 90 ALA A CA 1
ATOM 717 C C . ALA A 1 90 ? -17.495 -1.681 28.496 1.00 87.94 90 ALA A C 1
ATOM 719 O O . ALA A 1 90 ? -18.489 -2.121 29.076 1.00 87.94 90 ALA A O 1
ATOM 720 N N . GLU A 1 91 ? -16.361 -1.357 29.123 1.00 88.06 91 GLU A N 1
ATOM 721 C CA . GLU A 1 91 ? -16.148 -1.517 30.565 1.00 88.06 91 GLU A CA 1
ATOM 722 C C . GLU A 1 91 ? -17.155 -0.696 31.379 1.00 88.06 91 GLU A C 1
ATOM 724 O O . GLU A 1 91 ? -17.826 -1.237 32.259 1.00 88.06 91 GLU A O 1
ATOM 729 N N . ALA A 1 92 ? -17.344 0.582 31.028 1.00 88.12 92 ALA A N 1
ATOM 730 C CA . ALA A 1 92 ? -18.278 1.472 31.719 1.00 88.12 92 ALA A CA 1
ATOM 731 C C . ALA A 1 92 ? -19.744 1.000 31.648 1.00 88.12 92 ALA A C 1
ATOM 733 O O . ALA A 1 92 ? -20.525 1.258 32.563 1.00 88.12 92 ALA A O 1
ATOM 734 N N . ASN A 1 93 ? -20.123 0.294 30.578 1.00 85.38 93 ASN A N 1
ATOM 735 C CA . ASN A 1 93 ? -21.482 -0.209 30.363 1.00 85.38 93 ASN A CA 1
ATOM 736 C C . ASN A 1 93 ? -21.665 -1.691 30.745 1.00 85.38 93 ASN A C 1
ATOM 738 O O . ASN A 1 93 ? -22.716 -2.264 30.448 1.00 85.38 93 ASN A O 1
ATOM 742 N N . GLY A 1 94 ? -20.661 -2.336 31.354 1.00 82.75 94 GLY A N 1
ATOM 743 C CA . GLY A 1 94 ? -20.710 -3.759 31.716 1.00 82.75 94 GLY A CA 1
ATOM 744 C C . GLY A 1 94 ? -20.805 -4.710 30.514 1.00 82.75 94 GLY A C 1
ATOM 745 O O . GLY A 1 94 ? -21.352 -5.807 30.632 1.00 82.75 94 GLY A O 1
ATOM 746 N N . ARG A 1 95 ? -20.322 -4.287 29.340 1.00 82.38 95 ARG A N 1
ATOM 747 C CA . ARG A 1 95 ? -20.268 -5.091 28.108 1.00 82.38 95 ARG A CA 1
ATOM 748 C C . ARG A 1 95 ? -18.927 -5.819 27.996 1.00 82.38 95 ARG A C 1
ATOM 750 O O . ARG A 1 95 ? -17.937 -5.418 28.598 1.00 82.38 95 ARG A O 1
ATOM 757 N N . SER A 1 96 ? -18.885 -6.883 27.190 1.00 82.69 96 SER A N 1
ATOM 758 C CA . SER A 1 96 ? -17.631 -7.604 26.938 1.00 82.69 96 SER A CA 1
ATOM 759 C C . SER A 1 96 ? -16.632 -6.726 26.183 1.00 82.69 96 SER A C 1
ATOM 761 O O . SER A 1 96 ? -16.918 -6.222 25.095 1.00 82.69 96 SER A O 1
ATOM 763 N N . VAL A 1 97 ? -15.431 -6.614 26.743 1.00 85.44 97 VAL A N 1
ATOM 764 C CA . VAL A 1 97 ? -14.290 -5.890 26.168 1.00 85.44 97 VAL A CA 1
ATOM 765 C C . VAL A 1 97 ? -13.711 -6.612 24.939 1.00 85.44 97 VAL A C 1
ATOM 767 O O . VAL A 1 97 ? -13.000 -6.023 24.125 1.00 85.44 97 VAL A O 1
ATOM 770 N N . GLU A 1 98 ? -14.059 -7.888 24.733 1.00 84.38 98 GLU A N 1
ATOM 771 C CA . GLU A 1 98 ? -13.625 -8.673 23.566 1.00 84.38 98 GLU A CA 1
ATOM 772 C C . GLU A 1 98 ? -14.106 -8.083 22.233 1.00 84.38 98 GLU A C 1
ATOM 774 O O . GLU A 1 98 ? -13.452 -8.257 21.201 1.00 84.38 98 GLU A O 1
ATOM 779 N N . ILE A 1 99 ? -15.202 -7.318 22.252 1.00 81.56 99 ILE A N 1
ATOM 780 C CA . ILE A 1 99 ? -15.698 -6.606 21.068 1.00 81.56 99 ILE A CA 1
ATOM 781 C C . ILE A 1 99 ? -14.634 -5.620 20.565 1.00 81.56 99 ILE A C 1
ATOM 783 O O . ILE A 1 99 ? -14.379 -5.553 19.365 1.00 81.56 99 ILE A O 1
ATOM 787 N N . ALA A 1 100 ? -13.943 -4.915 21.467 1.00 81.25 100 ALA A N 1
ATOM 788 C CA . ALA A 1 100 ? -12.871 -3.994 21.097 1.00 81.25 100 ALA A CA 1
ATOM 789 C C . ALA A 1 100 ? -11.625 -4.731 20.573 1.00 81.25 100 ALA A C 1
ATOM 791 O O . ALA A 1 100 ? -11.010 -4.287 19.602 1.00 81.25 100 ALA A O 1
ATOM 792 N N . ARG A 1 101 ? -11.290 -5.898 21.142 1.00 82.44 101 ARG A N 1
ATOM 793 C CA . ARG A 1 101 ? -10.156 -6.730 20.685 1.00 82.44 101 ARG A CA 1
ATOM 794 C C . ARG A 1 101 ? -10.325 -7.264 19.265 1.00 82.44 101 ARG A C 1
ATOM 796 O O . ARG A 1 101 ? -9.334 -7.495 18.585 1.00 82.44 101 ARG A O 1
ATOM 803 N N . THR A 1 102 ? -11.557 -7.395 18.779 1.00 85.69 102 THR A N 1
ATOM 804 C CA . THR A 1 102 ? -11.828 -7.797 17.385 1.00 85.69 102 THR A CA 1
ATOM 805 C C . THR A 1 102 ? -11.246 -6.804 16.370 1.00 85.69 102 THR A C 1
ATOM 807 O O . THR A 1 102 ? -10.910 -7.183 15.250 1.00 85.69 102 THR A O 1
ATOM 810 N N . TYR A 1 103 ? -11.087 -5.539 16.766 1.00 84.62 103 TYR A N 1
ATOM 811 C CA . TYR A 1 103 ? -10.526 -4.474 15.934 1.00 84.62 103 TYR A CA 1
ATOM 812 C C . TYR A 1 103 ? -9.026 -4.249 16.181 1.00 84.62 103 TYR A C 1
ATOM 814 O O . TYR A 1 103 ? -8.459 -3.252 15.730 1.00 84.62 103 TYR A O 1
ATOM 822 N N . GLU A 1 104 ? -8.364 -5.153 16.905 1.00 82.88 104 GLU A N 1
ATOM 823 C CA . GLU A 1 104 ? -6.918 -5.130 17.070 1.00 82.88 104 GLU A CA 1
ATOM 824 C C . GLU A 1 104 ? -6.225 -5.544 15.766 1.00 82.88 104 GLU A C 1
ATOM 826 O O . GLU A 1 104 ? -6.453 -6.622 15.214 1.00 82.88 104 GLU A O 1
ATOM 831 N N . LEU A 1 105 ? -5.368 -4.664 15.248 1.00 75.00 105 LEU A N 1
ATOM 832 C CA . LEU A 1 105 ? -4.609 -4.947 14.038 1.00 75.00 105 LEU A CA 1
ATOM 833 C C . LEU A 1 105 ? -3.399 -5.816 14.361 1.00 75.00 105 LEU A C 1
ATOM 835 O O . LEU A 1 105 ? -2.476 -5.389 15.052 1.00 75.00 105 LEU A O 1
ATOM 839 N N . ASN A 1 106 ? -3.376 -7.016 13.786 1.00 77.94 106 ASN A N 1
ATOM 840 C CA . ASN A 1 106 ? -2.178 -7.839 13.769 1.00 77.94 106 ASN A CA 1
ATOM 841 C C . ASN A 1 106 ? -1.100 -7.133 12.935 1.00 77.94 106 ASN A C 1
ATOM 843 O O . ASN A 1 106 ? -1.309 -6.862 11.753 1.00 77.94 106 ASN A O 1
ATOM 847 N N . CYS A 1 107 ? 0.058 -6.867 13.536 1.00 73.25 107 CYS A N 1
ATOM 848 C CA . CYS A 1 107 ? 1.199 -6.217 12.892 1.00 73.25 107 CYS A CA 1
ATOM 849 C C . CYS A 1 107 ? 1.738 -6.978 11.667 1.00 73.25 107 CYS A C 1
ATOM 851 O O . CYS A 1 107 ? 2.369 -6.367 10.808 1.00 73.25 107 CYS A O 1
ATOM 853 N N . PHE A 1 108 ? 1.441 -8.272 11.531 1.00 79.25 108 PHE A N 1
ATOM 854 C CA . PHE A 1 108 ? 1.792 -9.062 10.351 1.00 79.25 108 PHE A CA 1
ATOM 855 C C . PHE A 1 108 ? 1.153 -8.537 9.056 1.00 79.25 108 PHE A C 1
ATOM 857 O O . PHE A 1 108 ? 1.813 -8.478 8.021 1.00 79.25 108 PHE A O 1
ATOM 864 N N . LEU A 1 109 ? -0.119 -8.131 9.106 1.00 77.25 109 LEU A N 1
ATOM 865 C CA . LEU A 1 109 ? -0.887 -7.732 7.925 1.00 77.25 109 LEU A CA 1
ATOM 866 C C . LEU A 1 109 ? -0.306 -6.479 7.217 1.00 77.25 109 LEU A C 1
ATOM 868 O O . LEU A 1 109 ? -0.022 -6.570 6.023 1.00 77.25 109 LEU A O 1
ATOM 872 N N . PRO A 1 110 ? -0.043 -5.346 7.907 1.00 77.12 110 PRO A N 1
ATO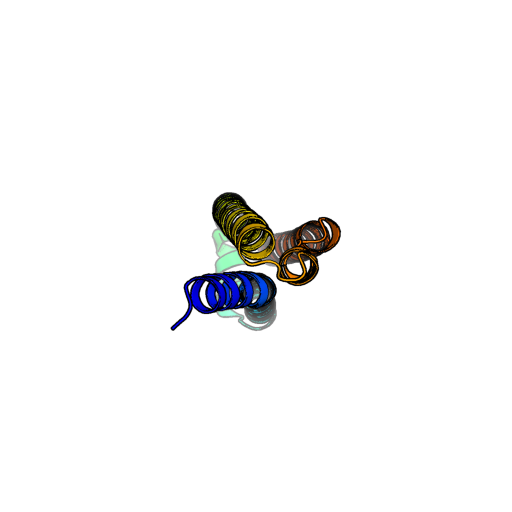M 873 C CA . PRO A 1 110 ? 0.664 -4.203 7.322 1.00 77.12 110 PRO A CA 1
ATOM 874 C C . PRO A 1 110 ? 2.015 -4.565 6.713 1.00 77.12 110 PRO A C 1
ATOM 876 O O . PRO A 1 110 ? 2.363 -4.067 5.646 1.00 77.12 110 PRO A O 1
ATOM 879 N N . ILE A 1 111 ? 2.790 -5.411 7.399 1.00 82.12 111 ILE A N 1
ATOM 880 C CA . ILE A 1 111 ? 4.129 -5.798 6.946 1.00 82.12 111 ILE A CA 1
ATOM 881 C C . ILE A 1 111 ? 4.023 -6.593 5.644 1.00 82.12 111 ILE A C 1
ATOM 883 O O . ILE A 1 111 ? 4.739 -6.296 4.691 1.00 82.12 111 ILE A O 1
ATOM 887 N N . ALA A 1 112 ? 3.097 -7.552 5.573 1.00 84.69 112 ALA A N 1
ATOM 888 C CA . ALA A 1 112 ? 2.862 -8.336 4.368 1.00 84.69 112 ALA A CA 1
ATOM 889 C C . ALA A 1 112 ? 2.480 -7.444 3.175 1.00 84.69 112 ALA A C 1
ATOM 891 O O . ALA A 1 112 ? 3.064 -7.582 2.100 1.00 84.69 112 ALA A O 1
ATOM 892 N N . TYR A 1 113 ? 1.567 -6.485 3.367 1.00 82.62 113 TYR A N 1
ATOM 893 C CA . TYR A 1 113 ? 1.190 -5.543 2.311 1.00 82.62 113 TYR A CA 1
ATOM 894 C C . TYR A 1 113 ? 2.345 -4.633 1.885 1.00 82.62 113 TYR A C 1
ATOM 896 O O . TYR A 1 113 ? 2.583 -4.468 0.689 1.00 82.62 113 TYR A O 1
ATOM 904 N N . ALA A 1 114 ? 3.127 -4.119 2.838 1.00 84.00 114 ALA A N 1
ATOM 905 C CA . ALA A 1 114 ? 4.317 -3.333 2.534 1.00 84.00 114 ALA A CA 1
ATOM 906 C C . ALA A 1 114 ? 5.326 -4.134 1.693 1.00 84.00 114 ALA A C 1
ATOM 908 O O . ALA A 1 114 ? 5.827 -3.626 0.690 1.00 84.00 114 ALA A O 1
ATOM 909 N N . CYS A 1 115 ? 5.580 -5.398 2.045 1.00 88.12 115 CYS A N 1
ATOM 910 C CA . CYS A 1 115 ? 6.450 -6.280 1.268 1.00 88.12 115 CYS A CA 1
ATOM 911 C C . CYS A 1 115 ? 5.926 -6.496 -0.158 1.00 88.12 115 CYS A C 1
ATOM 913 O O . CYS A 1 115 ? 6.702 -6.399 -1.108 1.00 88.12 115 CYS A O 1
ATOM 915 N N . ILE A 1 116 ? 4.623 -6.745 -0.324 1.00 89.69 116 ILE A N 1
ATOM 916 C CA . ILE A 1 116 ? 4.011 -6.919 -1.648 1.00 89.69 116 ILE A CA 1
ATOM 917 C C . ILE A 1 116 ? 4.165 -5.639 -2.481 1.00 89.69 116 ILE A C 1
ATOM 919 O O . ILE A 1 116 ? 4.651 -5.706 -3.609 1.00 89.69 116 ILE A O 1
ATOM 923 N N . ASN A 1 117 ? 3.834 -4.472 -1.925 1.00 89.31 117 ASN A N 1
ATOM 924 C CA . ASN A 1 117 ? 3.960 -3.192 -2.627 1.00 89.31 117 ASN A CA 1
ATOM 925 C C . ASN A 1 117 ? 5.409 -2.923 -3.064 1.00 89.31 117 ASN A C 1
ATOM 927 O O . ASN A 1 117 ? 5.639 -2.508 -4.198 1.00 89.31 117 ASN A O 1
ATOM 931 N N . VAL A 1 118 ? 6.396 -3.228 -2.214 1.00 90.62 118 VAL A N 1
ATOM 932 C CA . VAL A 1 118 ? 7.822 -3.109 -2.565 1.00 90.62 118 VAL A CA 1
ATOM 933 C C . VAL A 1 118 ? 8.188 -4.010 -3.746 1.00 90.62 118 VAL A C 1
ATOM 935 O O . VAL A 1 118 ? 8.869 -3.552 -4.663 1.00 90.62 118 VAL A O 1
ATOM 938 N N . LEU A 1 119 ? 7.716 -5.261 -3.770 1.00 93.56 119 LEU A N 1
ATOM 939 C CA . LEU A 1 119 ? 7.969 -6.175 -4.889 1.00 93.56 119 LEU A CA 1
ATOM 940 C C . LEU A 1 119 ? 7.389 -5.641 -6.207 1.00 93.56 119 LEU A C 1
ATOM 942 O O . LEU A 1 119 ? 8.069 -5.684 -7.232 1.00 93.56 119 LEU A O 1
ATOM 946 N N . PHE A 1 120 ? 6.178 -5.081 -6.180 1.00 94.50 120 PHE A N 1
ATOM 947 C CA . PHE A 1 120 ? 5.576 -4.444 -7.354 1.00 94.50 120 PHE A CA 1
ATOM 948 C C . PHE A 1 120 ? 6.355 -3.206 -7.815 1.00 94.50 120 PHE A C 1
ATOM 950 O O . PHE A 1 120 ? 6.607 -3.055 -9.010 1.00 94.50 120 PHE A O 1
ATOM 957 N N . CYS A 1 121 ? 6.791 -2.348 -6.890 1.00 94.06 121 CYS A N 1
ATOM 958 C CA . CYS A 1 121 ? 7.630 -1.194 -7.213 1.00 94.06 121 CYS A CA 1
ATOM 959 C C . CYS A 1 121 ? 8.935 -1.617 -7.902 1.00 94.06 121 CYS A C 1
ATOM 961 O O . CYS A 1 121 ? 9.307 -1.042 -8.924 1.00 94.06 121 CYS A O 1
ATOM 963 N N . ILE A 1 122 ? 9.609 -2.648 -7.379 1.00 94.75 122 ILE A N 1
ATOM 964 C CA . ILE A 1 122 ? 10.830 -3.200 -7.983 1.00 94.75 122 ILE A CA 1
ATOM 965 C C . ILE A 1 122 ? 10.538 -3.737 -9.386 1.00 94.75 122 ILE A C 1
ATOM 967 O O . ILE A 1 122 ? 11.302 -3.454 -10.307 1.00 94.75 122 ILE A O 1
ATOM 971 N N . ALA A 1 123 ? 9.430 -4.460 -9.574 1.00 96.00 123 ALA A N 1
ATOM 972 C CA . ALA A 1 123 ? 9.038 -4.976 -10.883 1.00 96.00 123 ALA A CA 1
ATOM 973 C C . ALA A 1 123 ? 8.809 -3.849 -11.906 1.00 96.00 123 ALA A C 1
ATOM 975 O O . ALA A 1 123 ? 9.296 -3.940 -13.032 1.00 96.00 123 ALA A O 1
ATOM 976 N N . ILE A 1 124 ? 8.133 -2.764 -11.512 1.00 96.75 124 ILE A N 1
ATOM 977 C CA . ILE A 1 124 ? 7.918 -1.590 -12.371 1.00 96.75 124 ILE A CA 1
ATOM 978 C C . ILE A 1 124 ? 9.256 -0.946 -12.752 1.00 96.75 124 ILE A C 1
ATOM 980 O O . ILE A 1 124 ? 9.503 -0.712 -13.933 1.00 96.75 124 ILE A O 1
ATOM 984 N N . VAL A 1 125 ? 10.143 -0.695 -11.783 1.00 95.81 125 VAL A N 1
ATOM 985 C CA . VAL A 1 125 ? 11.464 -0.106 -12.065 1.00 95.81 125 VAL A CA 1
ATOM 986 C C . VAL A 1 125 ? 12.280 -1.007 -12.989 1.00 95.81 125 VAL A C 1
ATOM 988 O O . VAL A 1 125 ? 12.853 -0.521 -13.962 1.00 95.81 125 VAL A O 1
ATOM 991 N N . ALA A 1 126 ? 12.305 -2.316 -12.729 1.00 95.88 126 ALA A N 1
ATOM 992 C CA . ALA A 1 126 ? 13.019 -3.276 -13.563 1.00 95.88 126 ALA A CA 1
ATOM 993 C C . ALA A 1 126 ? 12.498 -3.268 -15.007 1.00 95.88 126 ALA A C 1
ATOM 995 O O . ALA A 1 126 ? 13.299 -3.250 -15.938 1.00 95.88 126 ALA A O 1
ATOM 996 N N . LEU A 1 127 ? 11.177 -3.211 -15.206 1.00 96.25 127 LEU A N 1
ATOM 997 C CA . LEU A 1 127 ? 10.582 -3.109 -16.540 1.00 96.25 127 LEU A CA 1
ATOM 998 C C . LEU A 1 127 ? 10.991 -1.825 -17.259 1.00 96.25 127 LEU A C 1
ATOM 1000 O O . LEU A 1 127 ? 11.399 -1.889 -18.413 1.00 96.25 127 LEU A O 1
ATOM 1004 N N . VAL A 1 128 ? 10.940 -0.675 -16.585 1.00 95.94 128 VAL A N 1
ATOM 1005 C CA . VAL A 1 128 ? 11.357 0.604 -17.182 1.00 95.94 128 VAL A CA 1
ATOM 1006 C C . VAL A 1 128 ? 12.836 0.573 -17.582 1.00 95.94 128 VAL A C 1
ATOM 1008 O O . VAL A 1 128 ? 13.183 1.046 -18.662 1.00 95.94 128 VAL A O 1
ATOM 1011 N N . VAL A 1 129 ? 13.704 -0.028 -16.761 1.00 95.94 129 VAL A N 1
ATOM 1012 C CA . VAL A 1 129 ? 15.132 -0.203 -17.078 1.00 95.94 129 VAL A CA 1
ATOM 1013 C C . VAL A 1 129 ? 15.333 -1.129 -18.279 1.00 95.94 129 VAL A C 1
ATOM 1015 O O . VAL A 1 129 ? 16.128 -0.816 -19.160 1.00 95.94 129 VAL A O 1
ATOM 1018 N N . LEU A 1 130 ? 14.622 -2.259 -18.333 1.00 95.75 130 LEU A N 1
ATOM 1019 C CA . LEU A 1 130 ? 14.717 -3.206 -19.447 1.00 95.75 130 LEU A CA 1
ATOM 1020 C C . LEU A 1 130 ? 14.251 -2.578 -20.763 1.00 95.75 130 LEU A C 1
ATOM 1022 O O . LEU A 1 130 ? 14.946 -2.697 -21.766 1.00 95.75 130 LEU A O 1
ATOM 1026 N N . ILE A 1 131 ? 13.118 -1.873 -20.745 1.00 95.25 131 ILE A N 1
ATOM 1027 C CA . ILE A 1 131 ? 12.589 -1.159 -21.913 1.00 95.25 131 ILE A CA 1
ATOM 1028 C C . ILE A 1 131 ? 13.562 -0.062 -22.351 1.00 95.25 131 ILE A C 1
ATOM 1030 O O . ILE A 1 131 ? 13.836 0.071 -23.535 1.00 95.25 131 ILE A O 1
ATOM 1034 N N . GLY A 1 132 ? 14.105 0.713 -21.408 1.00 92.19 132 GLY A N 1
ATOM 1035 C CA . GLY A 1 132 ? 15.014 1.817 -21.713 1.00 92.19 132 GLY A CA 1
ATOM 1036 C C . GLY A 1 132 ? 16.370 1.390 -22.288 1.00 92.19 132 GLY A C 1
ATOM 1037 O O . GLY A 1 132 ? 17.037 2.220 -22.900 1.00 92.19 132 GLY A O 1
ATOM 1038 N N . ASN A 1 133 ? 16.774 0.130 -22.095 1.00 90.00 133 ASN A N 1
ATOM 1039 C CA . ASN 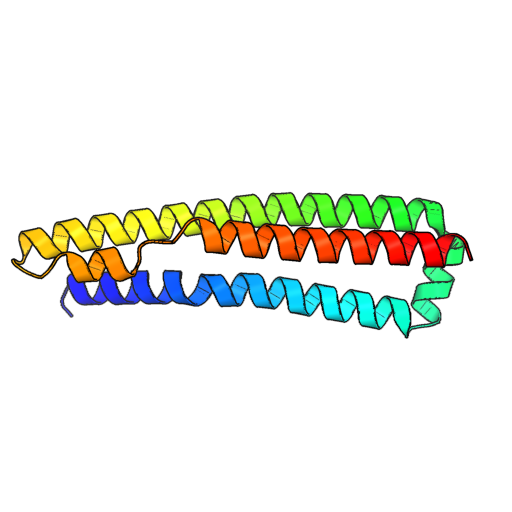A 1 133 ? 18.073 -0.400 -22.525 1.00 90.00 133 ASN A CA 1
ATOM 1040 C C . ASN A 1 133 ? 18.013 -1.326 -23.753 1.00 90.00 133 ASN A C 1
ATOM 1042 O O . ASN A 1 133 ? 19.076 -1.702 -24.251 1.00 90.00 133 ASN A O 1
ATOM 1046 N N . GLY A 1 134 ? 16.825 -1.751 -24.195 1.00 77.06 134 GLY A N 1
ATOM 1047 C CA . GLY A 1 134 ? 16.654 -2.691 -25.311 1.00 77.06 134 GLY A CA 1
ATOM 1048 C C . GLY A 1 134 ? 16.009 -2.043 -26.512 1.00 77.06 134 GLY A C 1
ATOM 1049 O O . GLY A 1 134 ? 16.560 -2.164 -27.622 1.00 77.06 134 GLY A O 1
#

Secondary structure (DSSP, 8-state):
--HHHHHHHHHHHHHHHHHHHHHHHHHHHHHHHHHHHH-HHHHHHHHHTHHHHHHHHHHHHHHHHHHHHHHHHHHHHHHHHHHHHHHHHHHHTT--THHHHTTPPPTHHHHHHHHHHHHHHHHHHHHHHHHHH-

Radius of gyration: 20.8 Å; chains: 1; bounding box: 47×20×60 Å